Protein AF-A0AAW5KLW5-F1 (afdb_monomer_lite)

Structure (mmCIF, N/CA/C/O backbone):
data_AF-A0AAW5KLW5-F1
#
_entry.id   AF-A0AAW5KLW5-F1
#
loop_
_atom_site.group_PDB
_atom_site.id
_atom_site.type_symbol
_atom_site.label_atom_id
_atom_site.label_alt_id
_atom_site.label_comp_id
_atom_site.label_asym_id
_atom_site.label_entity_id
_atom_site.label_seq_id
_atom_site.pdbx_PDB_ins_code
_atom_site.Cartn_x
_atom_site.Cartn_y
_atom_site.Cartn_z
_atom_site.occupancy
_atom_site.B_iso_or_equiv
_atom_site.auth_seq_id
_atom_site.auth_comp_id
_atom_site.auth_asym_id
_atom_site.auth_atom_id
_atom_site.pdbx_PDB_model_num
ATOM 1 N N . LEU A 1 1 ? 26.139 15.449 -7.126 1.00 39.47 1 LEU A N 1
ATOM 2 C CA . LEU A 1 1 ? 25.128 16.202 -6.339 1.00 39.47 1 LEU A CA 1
ATOM 3 C C . LEU A 1 1 ? 23.928 16.607 -7.211 1.00 39.47 1 LEU A C 1
ATOM 5 O O . LEU A 1 1 ? 23.667 17.790 -7.360 1.00 39.47 1 LEU A O 1
ATOM 9 N N . ARG A 1 2 ? 23.197 15.660 -7.816 1.00 36.59 2 ARG A N 1
ATOM 10 C CA . ARG A 1 2 ? 21.882 15.918 -8.440 1.00 36.59 2 ARG A CA 1
ATOM 11 C C . ARG A 1 2 ? 21.066 14.628 -8.407 1.00 36.59 2 ARG A C 1
ATOM 13 O O . ARG A 1 2 ? 21.271 13.745 -9.225 1.00 36.59 2 ARG A O 1
ATOM 20 N N . GLY A 1 3 ? 20.188 14.521 -7.423 1.00 42.19 3 GLY A N 1
ATOM 21 C CA . GLY A 1 3 ? 19.137 13.515 -7.355 1.00 42.19 3 GLY A CA 1
ATOM 22 C C . GLY A 1 3 ? 17.923 14.200 -6.752 1.00 42.19 3 GLY A C 1
ATOM 23 O O . GLY A 1 3 ? 18.067 14.892 -5.743 1.00 42.19 3 GLY A O 1
ATOM 24 N N . SER A 1 4 ? 16.769 14.100 -7.409 1.00 40.16 4 SER A N 1
ATOM 25 C CA . SER A 1 4 ? 15.521 14.688 -6.927 1.00 40.16 4 SER A CA 1
ATOM 26 C C . SER A 1 4 ? 15.283 14.245 -5.484 1.00 40.16 4 SER A C 1
ATOM 28 O O . SER A 1 4 ? 15.254 13.045 -5.211 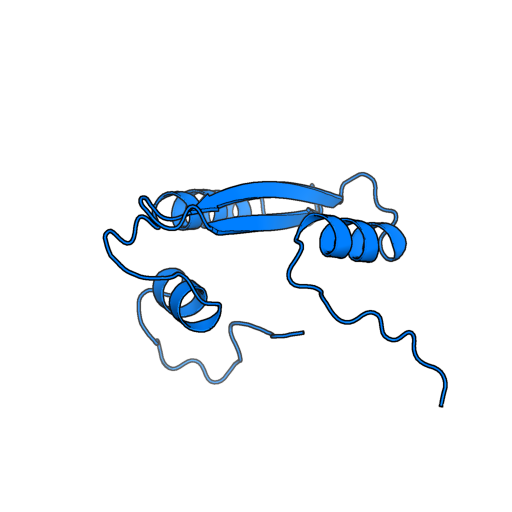1.00 40.16 4 SER A O 1
ATOM 30 N N . ARG A 1 5 ? 15.124 15.203 -4.563 1.00 48.12 5 ARG A N 1
ATOM 31 C CA . ARG A 1 5 ? 14.672 14.971 -3.181 1.00 48.12 5 ARG A CA 1
ATOM 32 C C . ARG A 1 5 ? 13.183 14.590 -3.172 1.00 48.12 5 ARG A C 1
ATOM 34 O O . ARG A 1 5 ? 12.383 15.219 -2.494 1.00 48.12 5 ARG A O 1
ATOM 41 N N . ASP A 1 6 ? 12.799 13.579 -3.944 1.00 48.91 6 ASP A N 1
ATOM 42 C CA . ASP A 1 6 ? 11.473 12.975 -3.829 1.00 48.91 6 ASP A CA 1
ATOM 43 C C . ASP A 1 6 ? 11.531 11.982 -2.667 1.00 48.91 6 ASP A C 1
ATOM 45 O O . ASP A 1 6 ? 11.674 10.776 -2.866 1.00 48.91 6 ASP A O 1
ATOM 49 N N . GLY A 1 7 ? 11.521 12.507 -1.444 1.00 50.03 7 GLY A N 1
ATOM 50 C CA . GLY A 1 7 ? 11.216 11.700 -0.271 1.00 50.03 7 GLY A CA 1
ATOM 51 C C . GLY A 1 7 ? 9.718 11.426 -0.243 1.00 50.03 7 GLY A C 1
ATOM 52 O O . GLY A 1 7 ? 8.923 12.311 -0.570 1.00 50.03 7 GLY A O 1
ATOM 53 N N . PHE A 1 8 ? 9.317 10.214 0.133 1.00 51.00 8 PHE A N 1
ATOM 54 C CA . PHE A 1 8 ? 7.916 9.969 0.448 1.00 51.00 8 PHE A CA 1
ATOM 55 C C . PHE A 1 8 ? 7.487 10.878 1.610 1.00 51.00 8 PHE A C 1
ATOM 57 O O . PHE A 1 8 ? 8.154 10.966 2.637 1.00 51.00 8 PHE A O 1
ATOM 64 N N . SER A 1 9 ? 6.385 11.593 1.407 1.00 58.50 9 SER A N 1
ATOM 65 C CA . SER A 1 9 ? 5.733 12.454 2.397 1.00 58.50 9 SER A CA 1
ATOM 66 C C . SER A 1 9 ? 4.715 11.662 3.225 1.00 58.50 9 SER A C 1
ATOM 68 O O . SER A 1 9 ? 4.280 10.590 2.815 1.00 58.50 9 SER A O 1
ATOM 70 N N . GLU A 1 10 ? 4.255 12.187 4.357 1.00 60.34 10 GLU A N 1
ATOM 71 C CA . GLU A 1 10 ? 3.189 11.541 5.150 1.00 60.34 10 GLU A CA 1
ATOM 72 C C . GLU A 1 10 ? 1.836 11.510 4.414 1.00 60.34 10 GLU A C 1
ATOM 74 O O . GLU A 1 10 ? 0.932 10.756 4.767 1.00 60.34 10 GLU A O 1
ATOM 79 N N . THR A 1 11 ? 1.688 12.304 3.348 1.00 63.06 11 THR A N 1
ATOM 80 C CA . THR A 1 11 ? 0.448 12.380 2.578 1.00 63.06 11 THR A CA 1
ATOM 81 C C . THR A 1 11 ? 0.453 11.402 1.404 1.00 63.06 11 THR A C 1
ATOM 83 O O . THR A 1 11 ? 1.123 11.591 0.385 1.00 63.06 11 THR A O 1
ATOM 86 N N . VAL A 1 12 ? -0.405 10.388 1.509 1.00 70.88 12 VAL A N 1
ATOM 87 C CA . VAL A 1 12 ? -0.587 9.315 0.517 1.00 70.88 12 VAL A CA 1
ATOM 88 C C . VAL A 1 12 ? -0.849 9.844 -0.902 1.00 70.88 12 VAL A C 1
ATOM 90 O O . VAL A 1 12 ? -0.341 9.291 -1.880 1.00 70.88 12 VAL A O 1
ATOM 93 N N . VAL A 1 13 ? -1.603 10.939 -1.036 1.00 72.25 13 VAL A N 1
ATOM 94 C CA . VAL A 1 13 ? -1.953 11.536 -2.337 1.00 72.25 13 VAL A CA 1
ATOM 95 C C . VAL A 1 13 ? -0.720 12.070 -3.072 1.00 72.25 13 VAL A C 1
ATOM 97 O O . VAL A 1 13 ? -0.540 11.780 -4.256 1.00 72.25 13 VAL A O 1
ATOM 100 N N . PHE A 1 14 ? 0.166 12.793 -2.379 1.00 72.62 14 PHE A N 1
ATOM 101 C CA . PHE A 1 14 ? 1.392 13.322 -2.983 1.00 72.62 14 PHE A CA 1
ATOM 102 C C . PHE A 1 14 ? 2.335 12.192 -3.400 1.00 72.62 14 PHE A C 1
ATOM 104 O O . PHE A 1 14 ? 2.862 12.207 -4.511 1.00 72.62 14 PHE A O 1
ATOM 111 N N . ASN A 1 15 ? 2.460 11.154 -2.574 1.00 76.25 15 ASN A N 1
ATOM 112 C CA . ASN A 1 15 ? 3.287 9.986 -2.884 1.00 76.25 15 ASN A CA 1
ATOM 113 C C . ASN A 1 15 ? 2.777 9.228 -4.111 1.00 76.25 15 ASN A C 1
ATOM 115 O O . ASN A 1 15 ? 3.551 8.854 -4.992 1.00 76.25 15 ASN A O 1
ATOM 119 N N . THR A 1 16 ? 1.461 9.060 -4.206 1.00 77.31 16 THR A N 1
ATOM 120 C CA . THR A 1 16 ? 0.815 8.412 -5.349 1.00 77.31 16 THR A CA 1
ATOM 121 C C . THR A 1 16 ? 1.061 9.201 -6.639 1.00 77.31 16 THR A C 1
ATOM 123 O O . THR A 1 16 ? 1.386 8.624 -7.679 1.00 77.31 16 THR A O 1
ATOM 126 N N . ALA A 1 17 ? 0.994 10.535 -6.570 1.00 80.19 17 ALA A N 1
ATOM 127 C CA . ALA A 1 17 ? 1.307 11.409 -7.696 1.00 80.19 17 ALA A CA 1
ATOM 128 C C . ALA A 1 17 ? 2.788 11.330 -8.112 1.00 80.19 17 ALA A C 1
ATOM 130 O O . ALA A 1 17 ? 3.083 11.315 -9.308 1.00 80.19 17 ALA A O 1
ATOM 131 N N . LEU A 1 18 ? 3.722 11.230 -7.158 1.00 80.81 18 LEU A N 1
ATOM 132 C CA . LEU A 1 18 ? 5.152 11.053 -7.445 1.00 80.81 18 LEU A CA 1
ATOM 133 C C . LEU A 1 18 ? 5.429 9.726 -8.164 1.00 80.81 18 LEU A C 1
ATOM 135 O O . LEU A 1 18 ? 6.155 9.711 -9.162 1.00 80.81 18 LEU A O 1
ATOM 139 N N . ILE A 1 19 ? 4.802 8.629 -7.725 1.00 80.88 19 ILE A N 1
ATOM 140 C CA . ILE A 1 19 ? 4.940 7.326 -8.390 1.00 80.88 19 ILE A CA 1
ATOM 141 C C . ILE A 1 19 ? 4.343 7.385 -9.804 1.00 80.88 19 ILE A C 1
ATOM 143 O O . ILE A 1 19 ? 4.997 6.961 -10.755 1.00 80.88 19 ILE A O 1
ATOM 147 N N . ARG A 1 20 ? 3.160 7.988 -9.980 1.00 81.44 20 ARG A N 1
ATOM 148 C CA . ARG A 1 20 ? 2.504 8.130 -11.294 1.00 81.44 20 ARG A CA 1
ATOM 149 C C . ARG A 1 20 ? 3.274 9.033 -12.268 1.00 81.44 20 ARG A C 1
ATOM 151 O O . ARG A 1 20 ? 3.205 8.840 -13.477 1.00 81.44 20 ARG A O 1
ATOM 158 N N . ARG A 1 21 ? 4.050 10.004 -11.768 1.00 83.56 21 ARG A N 1
ATOM 159 C CA . ARG A 1 21 ? 4.966 10.808 -12.603 1.00 83.56 21 ARG A CA 1
ATOM 160 C C . ARG A 1 21 ? 6.132 9.981 -13.148 1.00 83.56 21 ARG A C 1
ATOM 162 O O . ARG A 1 21 ? 6.575 10.234 -14.270 1.00 83.56 21 ARG A O 1
ATOM 169 N N . ARG A 1 22 ? 6.626 9.013 -12.369 1.00 83.19 22 ARG A N 1
ATOM 170 C CA . ARG A 1 22 ? 7.734 8.123 -12.758 1.00 83.19 22 ARG A CA 1
ATOM 171 C C . ARG A 1 22 ? 7.269 6.945 -13.612 1.00 83.19 22 ARG A C 1
ATOM 173 O O . ARG A 1 22 ? 7.968 6.568 -14.544 1.00 83.19 22 ARG A O 1
ATOM 180 N N . ILE A 1 23 ? 6.092 6.397 -13.325 1.00 82.12 23 ILE A N 1
ATOM 181 C CA . ILE A 1 23 ? 5.502 5.258 -14.031 1.00 82.12 23 ILE A CA 1
ATOM 182 C C . ILE A 1 23 ? 4.242 5.742 -14.749 1.00 82.12 23 ILE A C 1
ATOM 184 O O . ILE A 1 23 ? 3.192 5.915 -14.135 1.00 82.12 23 ILE A O 1
ATOM 188 N N . ARG A 1 24 ? 4.349 5.951 -16.065 1.00 83.94 24 ARG A N 1
ATOM 189 C CA . ARG A 1 24 ? 3.248 6.419 -16.927 1.00 83.94 24 ARG A CA 1
ATOM 190 C C . ARG A 1 24 ? 2.431 5.268 -17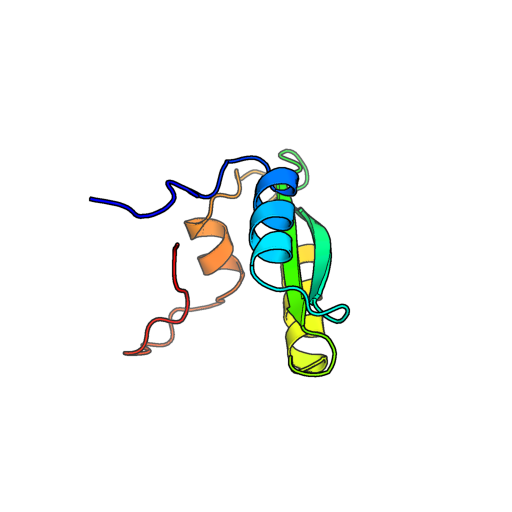.531 1.00 83.94 24 ARG A C 1
ATOM 192 O O . ARG A 1 24 ? 1.946 5.385 -18.650 1.00 83.94 24 ARG A O 1
ATOM 199 N N . ASP A 1 25 ? 2.317 4.149 -16.821 1.00 86.75 25 ASP A N 1
ATOM 200 C CA . ASP A 1 25 ? 1.508 3.013 -17.269 1.00 86.75 25 ASP A CA 1
ATOM 201 C C . ASP A 1 25 ? 0.044 3.227 -16.832 1.00 86.75 25 ASP A C 1
ATOM 203 O O . ASP A 1 25 ? -0.196 3.445 -15.640 1.00 86.75 25 ASP A O 1
ATOM 207 N N . PRO A 1 26 ? -0.945 3.179 -17.745 1.00 86.25 26 PRO A N 1
ATOM 208 C CA . PRO A 1 26 ? -2.358 3.319 -17.389 1.00 86.25 26 PRO A CA 1
ATOM 209 C C . PRO A 1 26 ? -2.878 2.187 -16.492 1.00 86.25 26 PRO A C 1
ATOM 211 O O . PRO A 1 26 ? -3.895 2.366 -15.829 1.00 86.25 26 PRO A O 1
ATOM 214 N N . ARG A 1 27 ? -2.184 1.044 -16.442 1.00 88.62 27 ARG A N 1
ATOM 215 C CA . ARG A 1 27 ? -2.534 -0.111 -15.603 1.00 88.62 27 ARG A CA 1
ATOM 216 C C . ARG A 1 27 ? -2.083 0.051 -14.154 1.00 88.62 27 ARG A C 1
ATOM 218 O O . ARG A 1 27 ? -2.466 -0.747 -13.300 1.00 88.62 27 ARG A O 1
ATOM 225 N N . LEU A 1 28 ? -1.265 1.064 -13.856 1.00 89.19 28 LEU A N 1
ATOM 226 C CA . LEU A 1 28 ? -0.881 1.387 -12.489 1.00 89.19 28 LEU A CA 1
ATOM 227 C C . LEU A 1 28 ? -2.107 1.875 -11.708 1.00 89.19 28 LEU A C 1
ATOM 229 O O . LEU A 1 28 ? -2.588 2.996 -11.888 1.00 89.19 28 LEU A O 1
ATOM 233 N N . THR A 1 29 ? -2.570 1.023 -10.806 1.00 87.50 29 THR A N 1
ATOM 234 C CA . THR A 1 29 ? -3.758 1.231 -9.989 1.00 87.50 29 THR A CA 1
ATOM 235 C C . THR A 1 29 ? -3.348 1.491 -8.550 1.00 87.50 29 THR A C 1
ATOM 237 O O . THR A 1 29 ? -2.496 0.795 -7.998 1.00 87.50 29 THR A O 1
ATOM 240 N N . PHE A 1 30 ? -3.976 2.490 -7.934 1.00 87.56 30 PHE A N 1
ATOM 241 C CA . PHE A 1 30 ? -3.844 2.776 -6.511 1.00 87.56 30 PHE A CA 1
ATOM 242 C C . PHE A 1 30 ? -5.214 2.699 -5.858 1.00 87.56 30 PHE A C 1
ATOM 244 O O . PHE A 1 30 ? -6.116 3.463 -6.195 1.00 87.56 30 PHE A O 1
ATOM 251 N N . GLU A 1 31 ? -5.359 1.782 -4.913 1.00 85.81 31 GLU A N 1
ATOM 252 C CA . GLU A 1 31 ? -6.573 1.607 -4.130 1.00 85.81 31 GLU A CA 1
ATOM 253 C C . GLU A 1 31 ? -6.372 2.214 -2.742 1.00 85.81 31 GLU A C 1
ATOM 255 O O . GLU A 1 31 ? -5.443 1.840 -2.024 1.00 85.81 31 GLU A O 1
ATOM 260 N N . LYS A 1 32 ? -7.234 3.160 -2.362 1.00 84.62 32 LYS A N 1
ATOM 261 C CA . LYS A 1 32 ? -7.230 3.737 -1.016 1.00 84.62 32 LYS A CA 1
ATOM 262 C C . LYS A 1 32 ? -8.010 2.820 -0.070 1.00 84.62 32 LYS A C 1
ATOM 264 O O . LYS A 1 32 ? -9.176 2.525 -0.309 1.00 84.62 32 LYS A O 1
ATOM 269 N N . LEU A 1 33 ? -7.368 2.412 1.016 1.00 82.56 33 LEU A N 1
ATOM 270 C CA . LEU A 1 33 ? -7.909 1.585 2.088 1.00 82.56 33 LEU A CA 1
ATOM 271 C C . LEU A 1 33 ? -7.801 2.362 3.405 1.00 82.56 33 LEU A C 1
ATOM 273 O O . LEU A 1 33 ? -6.829 3.079 3.624 1.00 82.56 33 LEU A O 1
ATOM 277 N N . SER A 1 34 ? -8.792 2.229 4.282 1.00 77.50 34 SER A N 1
ATOM 278 C CA . SER A 1 34 ? -8.744 2.805 5.630 1.00 77.50 34 SER A CA 1
ATOM 279 C C . SER A 1 34 ? -8.684 1.673 6.645 1.00 77.50 34 SER A C 1
ATOM 281 O O . SER A 1 34 ? -9.421 0.693 6.518 1.00 77.50 34 SER A O 1
ATOM 283 N N . VAL A 1 35 ? -7.772 1.784 7.607 1.00 77.88 35 VAL A N 1
ATOM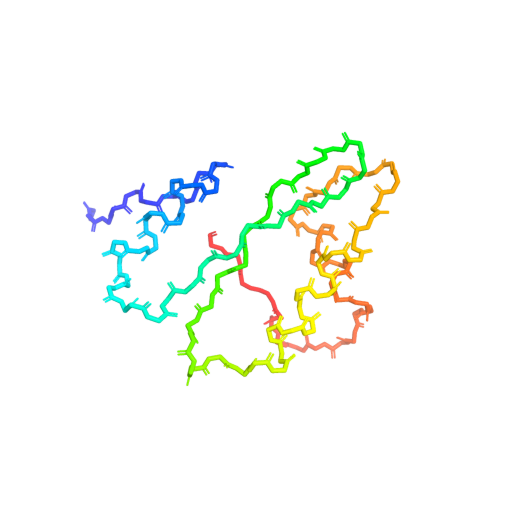 284 C CA . VAL A 1 35 ? -7.427 0.714 8.545 1.00 77.88 35 VAL A CA 1
ATOM 285 C C . VAL A 1 35 ? -7.468 1.246 9.981 1.00 77.88 35 VAL A C 1
ATOM 287 O O . VAL A 1 35 ? -6.973 2.339 10.256 1.00 77.88 35 VAL A O 1
ATOM 290 N N . GLY A 1 36 ? -8.025 0.462 10.908 1.00 67.25 36 GLY A N 1
ATOM 291 C CA . GLY A 1 36 ? -8.171 0.835 12.321 1.00 67.25 36 GLY A CA 1
ATOM 292 C C . GLY A 1 36 ? -9.490 1.545 12.649 1.00 67.25 36 GLY A C 1
ATOM 293 O O . GLY A 1 36 ? -9.953 2.414 11.915 1.00 67.25 36 GLY A O 1
ATOM 294 N N . GLU A 1 37 ? -10.096 1.164 13.778 1.00 66.81 37 GLU A N 1
ATOM 295 C CA . GLU A 1 37 ? -11.426 1.633 14.203 1.00 66.81 37 GLU A CA 1
ATOM 296 C C . GLU A 1 37 ? -11.380 3.068 14.757 1.00 66.81 37 GLU A C 1
ATOM 298 O O . GLU A 1 37 ? -12.169 3.920 14.348 1.00 66.81 37 GLU A O 1
ATOM 303 N N . SER A 1 38 ? -10.406 3.365 15.629 1.00 61.72 38 SER A N 1
ATOM 304 C CA . SER A 1 38 ? -10.252 4.694 16.242 1.00 61.72 38 SER A CA 1
ATOM 305 C C . SER A 1 38 ? -9.245 5.606 15.534 1.00 61.72 38 SER A C 1
ATOM 307 O O . SER A 1 38 ? -9.451 6.816 15.522 1.00 61.72 38 SER A O 1
ATOM 309 N N . SER A 1 39 ? -8.171 5.068 14.934 1.00 65.62 39 SER A N 1
ATOM 310 C CA . SER A 1 39 ? -7.128 5.890 14.288 1.00 65.62 39 SER A CA 1
ATOM 311 C C . SER A 1 39 ? -7.416 6.240 12.827 1.00 65.62 39 SER A C 1
ATOM 313 O O . SER A 1 39 ? -6.819 7.190 12.329 1.00 65.62 39 SER A O 1
ATOM 315 N N . LYS A 1 40 ? -8.295 5.483 12.143 1.00 70.69 40 LYS A N 1
ATOM 316 C CA . LYS A 1 40 ? -8.645 5.640 10.715 1.00 70.69 40 LYS A CA 1
ATOM 317 C C . LYS A 1 40 ? -7.428 5.952 9.836 1.00 70.69 40 LYS A C 1
ATOM 319 O O . LYS A 1 40 ? -7.378 6.963 9.139 1.00 70.69 40 LYS A O 1
ATOM 324 N N . THR A 1 41 ? -6.421 5.090 9.895 1.00 74.81 41 THR A N 1
ATOM 325 C CA . THR A 1 41 ? -5.174 5.277 9.156 1.00 74.81 41 THR A CA 1
ATOM 326 C C . THR A 1 41 ? -5.406 5.010 7.670 1.00 74.81 41 THR A C 1
ATOM 328 O O . THR A 1 41 ? -5.854 3.929 7.285 1.00 74.81 41 THR A O 1
ATOM 331 N N . ASP A 1 42 ? -5.089 5.993 6.830 1.00 76.88 42 ASP A N 1
ATOM 332 C CA . ASP A 1 42 ? -5.170 5.870 5.376 1.00 76.88 42 ASP A CA 1
ATOM 333 C C . ASP A 1 42 ? -3.961 5.095 4.825 1.00 76.88 42 ASP A C 1
ATOM 335 O O . ASP A 1 42 ? -2.809 5.482 5.016 1.00 76.88 42 ASP A O 1
ATOM 339 N N . VAL A 1 43 ? -4.226 4.015 4.092 1.00 80.62 43 VAL A N 1
ATOM 340 C CA . VAL A 1 43 ? -3.235 3.163 3.424 1.00 80.62 43 VAL A CA 1
ATOM 341 C C . VAL A 1 43 ? -3.560 3.116 1.931 1.00 80.62 43 VAL A C 1
ATOM 343 O O . VAL A 1 43 ? -4.718 2.990 1.551 1.00 80.62 43 VAL A O 1
ATOM 346 N N . ALA A 1 44 ? -2.556 3.196 1.058 1.00 84.31 44 ALA A N 1
ATOM 347 C CA . ALA A 1 44 ? -2.746 2.954 -0.374 1.00 84.31 44 ALA A CA 1
ATOM 348 C C . ALA A 1 44 ? -2.095 1.639 -0.800 1.00 84.31 44 ALA A C 1
ATOM 350 O O . ALA A 1 44 ? -0.917 1.404 -0.534 1.00 84.31 44 ALA A O 1
ATOM 351 N N . LEU A 1 45 ? -2.8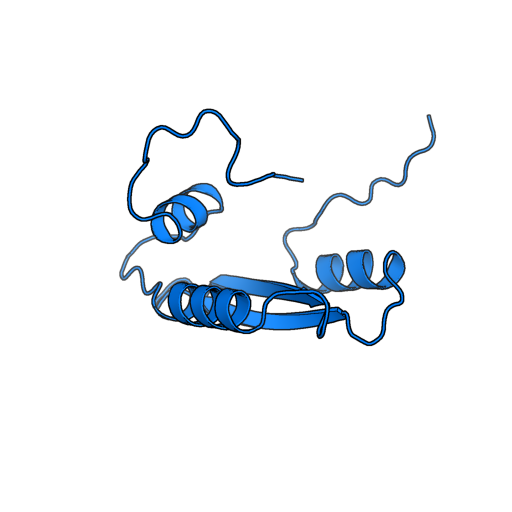54 0.811 -1.514 1.00 87.31 45 LEU A N 1
ATOM 352 C CA . LEU A 1 45 ? -2.365 -0.384 -2.186 1.00 87.31 45 LEU A CA 1
ATOM 353 C C . LEU A 1 45 ? -2.115 -0.054 -3.663 1.00 87.31 45 LEU A C 1
ATOM 355 O O . LEU A 1 45 ? -3.059 0.130 -4.429 1.00 87.31 45 LEU A O 1
ATOM 359 N N . GLY A 1 46 ? -0.842 0.047 -4.051 1.00 89.19 46 GLY A N 1
ATOM 360 C CA . GLY A 1 46 ? -0.420 0.282 -5.434 1.00 89.19 46 GLY A CA 1
ATOM 361 C C . GLY A 1 46 ? -0.002 -1.011 -6.135 1.00 89.19 46 GLY A C 1
ATOM 362 O O . GLY A 1 46 ? 0.810 -1.759 -5.595 1.00 89.19 46 GLY A O 1
ATOM 363 N N . TYR A 1 47 ? -0.519 -1.270 -7.335 1.00 89.38 47 TYR A N 1
ATOM 364 C CA . TYR A 1 47 ? -0.136 -2.417 -8.168 1.00 89.38 47 TYR A CA 1
ATOM 365 C C . TYR A 1 47 ? -0.321 -2.109 -9.659 1.00 89.38 47 TYR A C 1
ATOM 367 O O . TYR A 1 47 ? -1.049 -1.192 -10.025 1.00 89.38 47 TYR A O 1
ATOM 375 N N . ILE A 1 48 ? 0.349 -2.866 -10.531 1.00 89.50 48 ILE A N 1
ATOM 376 C CA . ILE A 1 48 ? 0.164 -2.769 -11.986 1.00 89.50 48 ILE A CA 1
ATOM 377 C C . ILE A 1 48 ? -0.757 -3.905 -12.422 1.00 89.50 48 ILE A C 1
ATOM 379 O O . ILE A 1 48 ? -0.402 -5.080 -12.294 1.00 89.50 48 ILE A O 1
ATOM 383 N N . ASP A 1 49 ? -1.932 -3.543 -12.925 1.00 86.06 49 ASP A N 1
ATOM 384 C CA . ASP A 1 49 ? -2.916 -4.494 -13.427 1.00 86.06 49 ASP A CA 1
ATOM 385 C C . ASP A 1 49 ? -2.368 -5.281 -14.633 1.00 86.06 49 ASP A C 1
ATOM 387 O O . ASP A 1 49 ? -1.659 -4.747 -15.491 1.00 86.06 49 ASP A O 1
ATOM 391 N N . GLY A 1 50 ? -2.622 -6.587 -14.656 1.00 86.62 50 GLY A N 1
ATOM 392 C CA . GLY A 1 50 ? -2.063 -7.523 -15.638 1.00 86.62 50 GLY A CA 1
ATOM 393 C C . GLY A 1 50 ? -0.574 -7.873 -15.478 1.00 86.62 50 GLY A C 1
ATOM 394 O O . GLY A 1 50 ? -0.080 -8.712 -16.226 1.00 86.62 50 GLY A O 1
ATOM 395 N N . VAL A 1 51 ? 0.149 -7.269 -14.525 1.00 88.31 51 VAL A N 1
ATOM 396 C CA . VAL A 1 51 ? 1.528 -7.668 -14.160 1.00 88.31 51 VAL A CA 1
ATOM 397 C C . VAL A 1 51 ? 1.560 -8.307 -12.776 1.00 88.31 51 VAL A C 1
ATOM 399 O O . VAL A 1 51 ? 2.233 -9.314 -12.567 1.00 88.31 51 VAL A O 1
ATOM 402 N N . ALA A 1 52 ? 0.836 -7.727 -11.819 1.00 87.19 52 ALA A N 1
ATOM 403 C CA . ALA A 1 52 ? 0.688 -8.304 -10.493 1.00 87.19 52 ALA A CA 1
ATOM 404 C C . ALA A 1 52 ? -0.266 -9.511 -10.522 1.00 87.19 52 ALA A C 1
ATOM 406 O O . ALA A 1 52 ? -1.282 -9.481 -11.214 1.00 87.19 52 ALA A O 1
ATOM 407 N N . ASP A 1 53 ? 0.030 -10.549 -9.731 1.00 91.44 53 ASP A N 1
ATOM 408 C CA . ASP A 1 53 ? -0.886 -11.681 -9.553 1.00 91.44 53 ASP A CA 1
ATOM 409 C C . ASP A 1 53 ? -2.178 -11.198 -8.860 1.00 91.44 53 ASP A C 1
ATOM 411 O O . ASP A 1 53 ? -2.129 -10.781 -7.693 1.00 91.44 53 ASP A O 1
ATOM 415 N N . PRO A 1 54 ? -3.345 -11.267 -9.530 1.00 88.75 54 PRO A N 1
ATOM 416 C CA . PRO A 1 54 ? -4.603 -10.778 -8.975 1.00 88.75 54 PRO A CA 1
ATOM 417 C C . PRO A 1 54 ? -5.016 -11.528 -7.703 1.00 88.75 54 PRO A C 1
ATOM 419 O O . PRO A 1 54 ? -5.648 -10.937 -6.824 1.00 88.75 54 PRO A O 1
ATOM 422 N N . LYS A 1 55 ? -4.628 -12.804 -7.552 1.00 90.12 55 LYS A N 1
ATOM 423 C CA . LYS A 1 55 ? -4.898 -13.572 -6.327 1.00 90.12 55 LYS A CA 1
ATOM 424 C C . LYS A 1 55 ? -4.115 -12.999 -5.155 1.00 90.12 55 LYS A C 1
ATOM 426 O O . LYS A 1 55 ? -4.677 -12.808 -4.078 1.00 90.12 55 LYS A O 1
ATOM 431 N N . LEU A 1 56 ? -2.840 -12.678 -5.368 1.00 87.12 56 LEU A N 1
ATOM 432 C CA . LEU A 1 56 ? -1.992 -12.084 -4.339 1.00 87.12 56 LEU A CA 1
ATOM 433 C C . LEU A 1 56 ? -2.486 -10.688 -3.943 1.00 87.12 56 LEU A C 1
ATOM 435 O O . LEU A 1 56 ? -2.571 -10.387 -2.752 1.00 87.12 56 LEU A O 1
ATOM 439 N N . VAL A 1 57 ? -2.866 -9.863 -4.923 1.00 88.69 57 VAL A N 1
ATOM 440 C CA . VAL A 1 57 ? -3.456 -8.536 -4.676 1.00 88.69 57 VAL A CA 1
ATOM 441 C C . VAL A 1 57 ? -4.741 -8.661 -3.854 1.00 88.69 57 VAL A C 1
ATOM 443 O O . VAL A 1 57 ? -4.914 -7.931 -2.879 1.00 88.69 57 VAL A O 1
ATOM 446 N N . GLY A 1 58 ? -5.611 -9.622 -4.184 1.00 88.00 58 GLY A N 1
ATOM 447 C CA . GLY A 1 58 ? -6.825 -9.907 -3.417 1.00 88.00 58 GLY A CA 1
ATOM 448 C C . GLY A 1 58 ? -6.536 -10.320 -1.972 1.00 88.00 58 GLY A C 1
ATOM 449 O O . GLY A 1 58 ? -7.115 -9.760 -1.045 1.00 88.00 58 GLY A O 1
ATOM 450 N N . VAL A 1 59 ? -5.588 -11.237 -1.758 1.00 88.12 59 VAL A N 1
ATOM 451 C CA . VAL A 1 59 ? -5.180 -11.661 -0.407 1.00 88.12 59 VAL A CA 1
ATOM 452 C C . VAL A 1 59 ? -4.631 -10.487 0.404 1.00 88.12 59 VAL A C 1
ATOM 454 O O . VAL A 1 59 ? -4.959 -10.353 1.582 1.00 88.12 59 VAL A O 1
ATOM 457 N N . LEU A 1 60 ? -3.806 -9.628 -0.201 1.00 85.50 60 LEU A N 1
ATOM 458 C CA . LEU A 1 60 ? -3.277 -8.438 0.466 1.00 85.50 60 LEU A CA 1
ATOM 459 C C . LEU A 1 60 ? -4.390 -7.447 0.811 1.00 85.50 60 LEU A C 1
ATOM 461 O O . LEU A 1 60 ? -4.421 -6.955 1.935 1.00 85.50 60 LEU A O 1
ATOM 465 N N . ARG A 1 61 ? -5.329 -7.204 -0.106 1.00 87.75 61 ARG A N 1
ATOM 466 C CA . ARG A 1 61 ? -6.493 -6.341 0.127 1.00 87.75 61 ARG A CA 1
ATOM 467 C C . ARG A 1 61 ? -7.316 -6.817 1.322 1.00 87.75 61 ARG A C 1
ATOM 469 O O . ARG A 1 61 ? -7.583 -6.030 2.227 1.00 87.75 61 ARG A O 1
ATOM 476 N N . GLU A 1 62 ? -7.679 -8.097 1.350 1.00 86.62 62 GLU A N 1
ATOM 477 C CA . GLU A 1 62 ? -8.480 -8.666 2.438 1.00 86.62 62 GLU A CA 1
ATOM 478 C C . GLU A 1 62 ? -7.722 -8.657 3.765 1.00 86.62 62 GLU A C 1
ATOM 480 O O . GLU A 1 62 ? -8.279 -8.283 4.796 1.00 86.62 62 GLU A O 1
ATOM 485 N N . LYS A 1 63 ? -6.420 -8.970 3.747 1.00 82.25 63 LYS A N 1
ATOM 486 C CA . LYS A 1 63 ? -5.576 -8.839 4.938 1.00 82.25 63 LYS A CA 1
ATOM 487 C C . LYS A 1 63 ? -5.550 -7.410 5.460 1.00 82.25 63 LYS A C 1
ATOM 489 O O . LYS A 1 63 ? -5.686 -7.234 6.661 1.00 82.25 63 LYS A O 1
ATOM 494 N N . ILE A 1 64 ? -5.392 -6.413 4.587 1.00 81.31 64 ILE A N 1
ATOM 495 C CA . ILE A 1 64 ? -5.346 -5.004 4.990 1.00 81.31 64 ILE A CA 1
ATOM 496 C C . ILE A 1 64 ? -6.685 -4.563 5.591 1.00 81.31 64 ILE A C 1
ATOM 498 O O . ILE A 1 64 ? -6.694 -3.893 6.616 1.00 81.31 64 ILE A O 1
ATOM 502 N N . LYS A 1 65 ? -7.816 -4.976 5.011 1.00 80.81 65 LYS A N 1
ATOM 503 C CA . LYS A 1 65 ? -9.150 -4.667 5.554 1.00 80.81 65 LYS A CA 1
ATOM 504 C C . LYS A 1 65 ? -9.426 -5.354 6.892 1.00 80.81 65 LYS A C 1
ATOM 506 O O . LYS A 1 65 ? -10.054 -4.762 7.762 1.00 80.81 65 LYS A O 1
ATOM 511 N N . ALA A 1 66 ? -8.937 -6.581 7.072 1.00 80.00 66 ALA A N 1
ATOM 512 C CA . ALA A 1 66 ? -9.087 -7.336 8.316 1.00 80.00 66 ALA A CA 1
ATOM 513 C C . ALA A 1 66 ? -8.229 -6.789 9.475 1.00 80.00 66 ALA A C 1
ATOM 515 O O . ALA A 1 66 ? -8.374 -7.233 10.616 1.00 80.00 66 ALA A O 1
ATOM 516 N N . LEU A 1 67 ? -7.327 -5.838 9.211 1.00 73.81 67 LEU A N 1
ATOM 517 C CA . LEU A 1 67 ? -6.567 -5.146 10.245 1.00 73.81 67 LEU A CA 1
ATOM 518 C C . LEU A 1 67 ? -7.491 -4.155 10.960 1.00 73.81 67 LEU A C 1
ATOM 520 O O . LEU A 1 67 ? -7.588 -2.981 10.618 1.00 73.81 67 LEU A O 1
ATOM 524 N N . THR A 1 68 ? -8.164 -4.628 12.000 1.00 62.84 68 THR A N 1
ATOM 525 C CA . THR A 1 68 ? -8.931 -3.776 12.916 1.00 62.84 68 THR A CA 1
ATOM 526 C C . THR A 1 68 ? -8.280 -3.809 14.301 1.00 62.84 68 THR A C 1
ATOM 528 O O . THR A 1 68 ? -8.785 -4.469 15.211 1.00 62.84 68 THR A O 1
ATOM 531 N N . PRO A 1 69 ? -7.108 -3.170 14.500 1.00 60.00 69 PRO A N 1
ATOM 532 C CA . PRO A 1 69 ? -6.546 -3.046 15.835 1.00 60.00 69 PRO A CA 1
ATOM 533 C C . PRO A 1 69 ? -7.433 -2.104 16.649 1.00 60.00 69 PRO A C 1
ATOM 535 O O . PRO A 1 69 ? -7.550 -0.920 16.341 1.00 60.00 69 PRO A O 1
ATOM 538 N N . LYS A 1 70 ? -8.065 -2.654 17.688 1.00 54.19 70 LYS A N 1
ATOM 539 C CA . LYS A 1 70 ? -9.046 -1.943 18.516 1.00 54.19 70 LYS A CA 1
ATOM 540 C C . LYS A 1 70 ? -8.441 -0.726 19.230 1.00 54.19 70 LYS A C 1
ATOM 542 O O . LYS A 1 70 ? -9.100 0.294 19.343 1.00 54.19 70 LYS A O 1
ATOM 547 N N . ASN A 1 71 ? -7.166 -0.804 19.633 1.00 49.06 71 ASN A N 1
ATOM 548 C CA . ASN A 1 71 ? -6.532 0.187 20.516 1.00 49.06 71 ASN A CA 1
ATOM 549 C C . ASN A 1 71 ? -5.083 0.558 20.123 1.00 49.06 71 ASN A C 1
ATOM 551 O O . ASN A 1 71 ?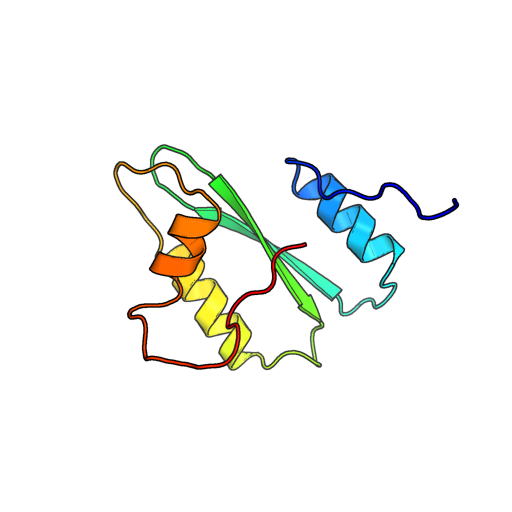 -4.328 1.012 20.979 1.00 49.06 71 ASN A O 1
ATOM 555 N N . MET A 1 72 ? -4.640 0.328 18.877 1.00 57.25 72 MET A N 1
ATOM 556 C CA . MET A 1 72 ? -3.229 0.538 18.509 1.00 57.25 72 MET A CA 1
ATOM 557 C C . MET A 1 72 ? -3.066 1.439 17.288 1.00 57.25 72 MET A C 1
ATOM 559 O O . MET A 1 72 ? -3.675 1.202 16.247 1.00 57.25 72 MET A O 1
ATOM 563 N N . VAL A 1 73 ? -2.196 2.445 17.413 1.00 60.41 73 VAL A N 1
ATOM 564 C CA . VAL A 1 73 ? -1.754 3.264 16.281 1.00 60.41 73 VAL A CA 1
ATOM 565 C C . VAL A 1 73 ? -0.975 2.370 15.319 1.00 60.41 73 VAL A C 1
ATOM 567 O O . VAL A 1 73 ? 0.013 1.728 15.690 1.00 60.41 73 VAL A O 1
ATOM 570 N N . ILE A 1 74 ? -1.443 2.310 14.076 1.00 65.25 74 ILE A N 1
ATOM 571 C CA . ILE A 1 74 ? -0.798 1.538 13.019 1.00 65.25 74 ILE A CA 1
ATOM 572 C C . ILE A 1 74 ? 0.400 2.341 12.520 1.00 65.25 74 ILE A C 1
ATOM 574 O O . ILE A 1 74 ? 0.244 3.334 11.815 1.00 65.25 74 ILE A O 1
ATOM 578 N N . ASN A 1 75 ? 1.601 1.907 12.895 1.00 67.00 75 ASN A N 1
ATOM 579 C CA . ASN A 1 75 ? 2.847 2.371 12.294 1.00 67.00 75 ASN A CA 1
ATOM 580 C C . ASN A 1 75 ? 3.330 1.356 11.238 1.00 67.00 75 ASN A C 1
ATOM 582 O O . ASN A 1 75 ? 2.783 0.257 11.112 1.00 67.00 75 ASN A O 1
ATOM 586 N N . GLN A 1 76 ? 4.358 1.720 10.469 1.00 66.38 76 GLN A N 1
ATOM 587 C CA . GLN A 1 76 ? 4.873 0.883 9.377 1.00 66.38 76 GLN A CA 1
ATOM 588 C C . GLN A 1 76 ? 5.306 -0.512 9.854 1.00 66.38 76 GLN A C 1
ATOM 590 O O . GLN A 1 76 ? 5.052 -1.504 9.176 1.00 66.38 76 GLN A O 1
ATOM 595 N N . GLN A 1 77 ? 5.926 -0.595 11.029 1.00 66.25 77 GLN A N 1
ATOM 596 C CA . GLN A 1 77 ? 6.487 -1.833 11.564 1.00 66.25 77 GLN A CA 1
ATOM 597 C C . GLN A 1 77 ? 5.387 -2.785 12.049 1.00 66.25 77 GLN A C 1
ATOM 599 O O . GLN A 1 77 ? 5.343 -3.947 11.649 1.00 66.25 77 GLN A O 1
ATOM 604 N N . ASN A 1 78 ? 4.418 -2.248 12.787 1.00 67.44 78 ASN A N 1
ATOM 605 C CA . ASN A 1 78 ? 3.242 -2.968 13.259 1.00 67.44 78 ASN A CA 1
ATOM 606 C C . ASN A 1 78 ? 2.376 -3.444 12.083 1.00 67.44 78 ASN A C 1
ATOM 608 O O . ASN A 1 78 ? 1.857 -4.555 12.110 1.00 67.44 78 ASN A O 1
ATOM 612 N N . LEU A 1 79 ? 2.240 -2.641 11.020 1.00 71.69 79 LEU A N 1
ATOM 613 C CA . LEU A 1 79 ? 1.523 -3.052 9.810 1.00 71.69 79 LEU A CA 1
ATOM 614 C C . LEU A 1 79 ? 2.187 -4.276 9.158 1.00 71.69 79 LEU A C 1
ATOM 616 O O . LEU A 1 79 ? 1.504 -5.234 8.798 1.00 71.69 79 LEU A O 1
ATOM 620 N N . VAL A 1 80 ? 3.517 -4.263 9.030 1.00 73.19 80 VAL A N 1
ATOM 621 C CA . VAL A 1 80 ? 4.284 -5.378 8.457 1.00 73.19 80 VAL A CA 1
ATOM 622 C C . VAL A 1 80 ? 4.134 -6.643 9.298 1.00 73.19 80 VAL A C 1
ATOM 624 O O . VAL A 1 80 ? 3.863 -7.709 8.744 1.00 73.19 80 VAL A O 1
ATOM 627 N N . GLU A 1 81 ? 4.258 -6.535 10.619 1.00 69.19 81 GLU A N 1
ATOM 628 C CA . GLU A 1 81 ? 4.086 -7.669 11.532 1.00 69.19 81 GLU A CA 1
ATOM 629 C C . GLU A 1 81 ? 2.680 -8.264 11.460 1.00 69.19 81 GLU A C 1
ATOM 631 O O . GLU A 1 81 ? 2.516 -9.485 11.414 1.00 69.19 81 GLU A O 1
ATOM 636 N N . LEU A 1 82 ? 1.651 -7.419 11.382 1.00 70.38 82 LEU A N 1
ATOM 637 C CA . LEU A 1 82 ? 0.277 -7.895 11.289 1.00 70.38 82 LEU A CA 1
ATOM 638 C C . LEU A 1 82 ? -0.028 -8.542 9.923 1.00 70.38 82 LEU A C 1
ATOM 640 O O . LEU A 1 82 ? -0.789 -9.512 9.852 1.00 70.38 82 LEU A O 1
ATOM 644 N N . LEU A 1 83 ? 0.587 -8.062 8.835 1.00 71.62 83 LEU A N 1
ATOM 645 C CA . LEU A 1 83 ? 0.483 -8.682 7.506 1.00 71.62 83 LEU A CA 1
ATOM 646 C C . LEU A 1 83 ? 1.227 -10.029 7.432 1.00 71.62 83 LEU A C 1
ATOM 648 O O . LEU A 1 83 ? 0.760 -10.979 6.777 1.00 71.62 83 LEU A O 1
ATOM 652 N N . LEU A 1 84 ? 2.366 -10.120 8.121 1.00 71.25 84 LEU A N 1
ATOM 653 C CA . LEU A 1 84 ? 3.239 -11.285 8.203 1.00 71.25 84 LEU A CA 1
ATOM 654 C C . LEU A 1 84 ? 2.996 -12.047 9.515 1.00 71.25 84 LEU A C 1
ATOM 656 O O . LEU A 1 84 ? 3.833 -12.052 10.413 1.00 71.25 84 LEU A O 1
ATOM 660 N N . LYS A 1 85 ? 1.864 -12.762 9.611 1.00 60.22 85 LYS A N 1
ATOM 661 C CA . LYS A 1 85 ? 1.615 -13.724 10.701 1.00 60.22 85 LYS A CA 1
ATOM 662 C C . LYS A 1 85 ? 2.780 -14.730 10.791 1.00 60.22 85 LYS A C 1
ATOM 664 O O . LYS A 1 85 ? 2.833 -15.678 10.013 1.00 60.22 85 LYS A O 1
ATOM 669 N N . LYS A 1 86 ? 3.646 -14.532 11.790 1.00 55.88 86 LYS A N 1
ATOM 670 C CA . LYS A 1 86 ? 4.856 -15.289 12.174 1.00 55.88 86 LYS A CA 1
ATOM 671 C C . LYS A 1 86 ? 6.151 -14.966 11.401 1.00 55.88 86 LYS A C 1
ATOM 673 O O . LYS A 1 86 ? 6.197 -15.070 10.170 1.00 55.88 86 LYS A O 1
ATOM 678 N N . PRO A 1 87 ? 7.269 -14.747 12.122 1.00 53.31 87 PRO A N 1
ATOM 679 C CA . PRO A 1 87 ? 8.597 -14.803 11.537 1.00 53.31 87 PRO A CA 1
ATOM 680 C C . PRO A 1 87 ? 8.952 -16.275 11.292 1.00 53.31 87 PRO A C 1
ATOM 682 O O . PRO A 1 87 ? 9.554 -16.947 12.120 1.00 53.31 87 PRO A O 1
ATOM 685 N N . SER A 1 88 ? 8.561 -16.817 10.139 1.00 52.53 88 SER A N 1
ATOM 686 C CA . SER A 1 88 ? 9.324 -17.930 9.572 1.00 52.53 88 SER A CA 1
ATOM 687 C C . SER A 1 88 ? 10.701 -17.369 9.220 1.00 52.53 88 SER A C 1
ATOM 689 O O . SER A 1 88 ? 10.756 -16.391 8.460 1.00 52.53 88 SER A O 1
ATOM 691 N N . ILE A 1 89 ? 11.754 -17.938 9.827 1.00 54.19 89 ILE A N 1
ATOM 692 C CA . ILE A 1 89 ? 13.165 -17.642 9.551 1.00 54.19 89 ILE A CA 1
ATOM 693 C C . ILE A 1 89 ? 13.333 -17.659 8.033 1.00 54.19 89 ILE A C 1
ATOM 695 O O . ILE A 1 89 ? 13.269 -18.707 7.397 1.00 54.19 89 ILE A O 1
ATOM 699 N N . ASN A 1 90 ? 13.461 -16.474 7.452 1.00 59.75 90 ASN A N 1
ATOM 700 C CA . ASN A 1 90 ? 13.689 -16.291 6.033 1.00 59.75 90 ASN A CA 1
ATOM 701 C C . ASN A 1 90 ? 14.932 -15.405 5.921 1.00 59.75 90 ASN A C 1
ATOM 703 O O . ASN A 1 90 ? 14.890 -14.277 6.415 1.00 59.75 90 ASN A O 1
ATOM 707 N N . PRO A 1 91 ? 16.026 -15.899 5.322 1.00 61.97 91 PRO A N 1
ATOM 708 C CA . PRO A 1 91 ? 17.259 -15.132 5.175 1.00 61.97 91 PRO A CA 1
ATOM 709 C C . PRO A 1 91 ? 17.125 -13.960 4.188 1.00 61.97 91 PRO A C 1
ATOM 711 O O . PRO A 1 91 ? 18.042 -13.151 4.080 1.00 61.97 91 PRO A O 1
ATOM 714 N N . PHE A 1 92 ? 15.994 -13.839 3.483 1.00 61.62 92 PHE A N 1
ATOM 715 C CA . PHE A 1 92 ? 15.722 -12.765 2.534 1.00 61.62 92 PHE A CA 1
ATOM 716 C C . PHE A 1 92 ? 14.740 -11.719 3.093 1.00 61.62 92 PHE A C 1
ATOM 718 O O . PHE A 1 92 ? 13.749 -12.076 3.745 1.00 61.62 92 PHE A O 1
ATOM 725 N N . PRO A 1 93 ? 14.961 -10.419 2.808 1.00 55.50 93 PRO A N 1
ATOM 726 C CA . PRO A 1 93 ? 14.079 -9.351 3.262 1.00 55.50 93 PRO A CA 1
ATOM 727 C C . PRO A 1 93 ? 12.703 -9.467 2.592 1.00 55.50 93 PRO A C 1
ATOM 729 O O . PRO A 1 93 ? 12.579 -9.369 1.374 1.00 55.50 93 PRO A O 1
ATOM 732 N N . LYS A 1 94 ? 11.651 -9.656 3.398 1.00 62.88 94 LYS A N 1
ATOM 733 C CA . LYS A 1 94 ? 10.256 -9.747 2.918 1.00 62.88 94 LYS A CA 1
ATOM 734 C C . LYS A 1 94 ? 9.643 -8.384 2.583 1.00 62.88 94 LYS A C 1
ATOM 736 O O . LYS A 1 94 ? 8.653 -8.325 1.863 1.00 62.88 94 LYS A O 1
ATOM 741 N N . VAL A 1 95 ? 10.208 -7.304 3.125 1.00 65.25 95 VAL A N 1
ATOM 742 C CA . VAL A 1 95 ? 9.732 -5.928 2.947 1.00 65.25 95 VAL A CA 1
ATOM 743 C C . VAL A 1 95 ? 10.929 -5.024 2.690 1.00 65.25 95 VAL A C 1
ATOM 745 O O . VAL A 1 95 ? 11.953 -5.139 3.362 1.00 65.25 95 VAL A O 1
ATOM 748 N N . ARG A 1 96 ? 10.793 -4.125 1.715 1.00 68.56 96 ARG A N 1
ATOM 749 C CA . ARG A 1 96 ? 11.769 -3.075 1.426 1.00 68.56 96 ARG A CA 1
ATOM 750 C C . ARG A 1 96 ? 11.165 -1.728 1.800 1.00 68.56 96 ARG A C 1
ATOM 752 O O . ARG A 1 96 ? 10.093 -1.386 1.312 1.00 68.56 96 ARG A O 1
ATOM 759 N N . TYR A 1 97 ? 11.876 -0.981 2.634 1.00 64.69 97 TYR A N 1
ATOM 760 C CA . TYR A 1 97 ? 11.538 0.396 2.979 1.00 64.69 97 TYR A CA 1
ATOM 761 C C . TYR A 1 97 ? 12.217 1.346 1.983 1.00 64.69 97 TYR A C 1
ATOM 763 O O . TYR A 1 97 ? 13.351 1.109 1.556 1.00 64.69 97 TYR A O 1
ATOM 771 N N . THR A 1 98 ? 11.517 2.389 1.554 1.00 57.91 98 THR A N 1
ATOM 772 C CA . THR A 1 98 ? 12.028 3.494 0.728 1.00 57.91 98 THR A CA 1
ATOM 773 C C . THR A 1 98 ? 11.269 4.748 1.112 1.00 57.91 98 THR A C 1
ATOM 775 O O . THR A 1 98 ? 10.093 4.595 1.512 1.00 57.91 98 THR A O 1
#

Secondary structure (DSSP, 8-state):
------PPPS-HHHHHHHHHHH---TTEEEEEEEE-TTT-EEEEEEEETTTS-HHHHHHHHHHHHT---SS----HHHHHHHHS-S----SS-S----

InterPro domains:
  IPR004995 Ba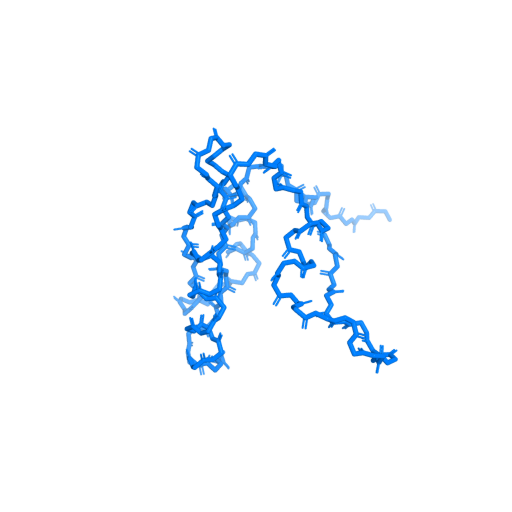cillus/Clostridium Ger spore germination protein [PF03323] (1-98)

Foldseek 3Di:
DDDPPPDDDLDPVVVLVVVCVVDVQPQWDWDWDFAEDPQRDIDIDTDRPPPDDVVVSVLQVVLRNPRHPHDDDDDPVNSVCSSDPDPPPDPDDPDDDD

Sequence (98 aa):
LRGSRDGFSETVVFNTALIRRRIRDPRLTFEKLSVGESSKTDVALGYIDGVADPKLVGVLREKIKALTPKNMVINQQNLVELLLKKPSINPFPKVRYT

Radius of gyration: 15.13 Å; chains: 1; bounding box: 37×34×38 Å

pLDDT: mean 72.13, std 13.94, range [36.59, 91.44]

Organism: NCBI:txid1720313